Protein AF-A0A2E8YW81-F1 (afdb_monomer_lite)

Sequence (149 aa):
MDEQLTLAAKTLARWCYARGVDERLLGCGEQLRRLAVDQALGRPAPSDLEQALWQQTATLLRQRRDWDRDHQVSPPAPAACLPCAVAADLCPTHADRRCRACGGQLHRIVVDEGFDTHPCCDRPGANGSLAFFEHTAQLLGATLLAQSA

Radius of gyration: 21.93 Å; chains: 1; bounding box: 74×29×37 Å

Foldseek 3Di:
DVVVLLVLLVLLLVLCQQLQHALVLVPPDPVLLQLSSCVSVVHGDDPVCSVVSSVSNNVVRVVVVVVCVVVVNDTPDHQPHSQSSRDPPDRLVPRQLAAPQPRHGDDSVCVVVPHSHDPVSPDPPPDDDPVVVVVVCVVVVHDDDDDDD

pLDDT: mean 78.78, std 14.96, range [35.5, 98.19]

Secondary structure (DSSP, 8-state):
-HHHHHHHHHHHHHHHHHTT--TTGGGS-HHHHHHHHHHHHTSPPPTTTHHHHHHHHHHHHHHHHHHHHHTTPPPPPPPSSHHHHH-SS--TTTS--B-TTT-PBPPHHHHHTT--S-TTTS-TTS---HHHHHHHHHHTTPPPPPPP-

Structure (mmCIF, N/CA/C/O backbone):
data_AF-A0A2E8YW81-F1
#
_entry.id   AF-A0A2E8YW81-F1
#
loop_
_atom_site.group_PDB
_atom_site.id
_atom_site.type_symbol
_atom_site.label_atom_id
_atom_site.label_alt_id
_atom_site.label_comp_id
_atom_site.label_asym_id
_atom_site.label_entity_id
_atom_site.label_seq_id
_atom_site.pdbx_PDB_ins_code
_atom_site.Cartn_x
_atom_site.Cartn_y
_atom_site.Cartn_z
_atom_site.occupancy
_atom_site.B_iso_or_equiv
_atom_site.auth_seq_id
_atom_site.auth_comp_id
_atom_site.auth_asym_id
_atom_site.auth_atom_id
_atom_site.pdbx_PDB_model_num
ATOM 1 N N . MET A 1 1 ? 22.846 4.552 8.508 1.00 60.66 1 MET A N 1
ATOM 2 C CA . MET A 1 1 ? 21.470 5.078 8.365 1.00 60.66 1 MET A CA 1
ATOM 3 C C . MET A 1 1 ? 20.885 4.715 7.001 1.00 60.66 1 MET A C 1
ATOM 5 O O . MET A 1 1 ? 19.826 4.107 6.967 1.00 60.66 1 MET A O 1
ATOM 9 N N . ASP A 1 2 ? 21.603 4.979 5.904 1.00 80.88 2 ASP A N 1
ATOM 10 C CA . ASP A 1 2 ? 21.119 4.746 4.530 1.00 80.88 2 ASP A CA 1
ATOM 11 C C . ASP A 1 2 ? 20.786 3.271 4.203 1.00 80.88 2 ASP A C 1
ATOM 13 O O . ASP A 1 2 ? 19.785 2.965 3.556 1.00 80.88 2 ASP A O 1
ATOM 17 N N . GLU A 1 3 ? 21.557 2.324 4.746 1.00 86.38 3 GLU A N 1
ATOM 18 C CA . GLU A 1 3 ? 21.333 0.886 4.533 1.00 86.38 3 GLU A CA 1
ATOM 19 C C . GLU A 1 3 ? 20.074 0.355 5.243 1.00 86.38 3 GLU A C 1
ATOM 21 O O . GLU A 1 3 ? 19.319 -0.437 4.677 1.00 86.38 3 GLU A O 1
ATOM 26 N N . GLN A 1 4 ? 19.795 0.836 6.460 1.00 87.88 4 GLN A N 1
ATOM 27 C CA . GLN A 1 4 ? 18.583 0.469 7.203 1.00 87.88 4 GLN A CA 1
ATOM 28 C C . GLN A 1 4 ? 17.327 1.026 6.531 1.00 87.88 4 GLN A C 1
ATOM 30 O O . GLN A 1 4 ? 16.326 0.315 6.425 1.00 87.88 4 GLN A O 1
ATOM 35 N N . LEU A 1 5 ? 17.397 2.268 6.043 1.00 89.69 5 LEU A N 1
ATOM 36 C CA . LEU A 1 5 ? 16.321 2.882 5.270 1.00 89.69 5 LEU A CA 1
ATOM 37 C C . LEU A 1 5 ? 16.066 2.097 3.977 1.00 89.69 5 LEU A C 1
ATOM 39 O O . LEU A 1 5 ? 14.928 1.728 3.699 1.00 89.69 5 LEU A O 1
ATOM 43 N N . THR A 1 6 ? 17.131 1.745 3.254 1.00 92.44 6 THR A N 1
ATOM 44 C CA . THR A 1 6 ? 17.049 0.947 2.023 1.00 92.44 6 THR A CA 1
ATOM 45 C C . THR A 1 6 ? 16.406 -0.418 2.269 1.00 92.44 6 THR A C 1
ATOM 47 O O . THR A 1 6 ? 15.563 -0.864 1.486 1.00 92.44 6 THR A O 1
ATOM 50 N N . LEU A 1 7 ? 16.787 -1.106 3.350 1.00 93.38 7 LEU A N 1
ATOM 51 C CA . LEU A 1 7 ? 16.193 -2.392 3.709 1.00 93.38 7 LEU A CA 1
ATOM 52 C C . LEU A 1 7 ? 14.704 -2.242 4.042 1.00 93.38 7 LEU A C 1
ATOM 54 O O . LEU A 1 7 ? 13.889 -3.006 3.525 1.00 93.38 7 LEU A O 1
ATOM 58 N N . ALA A 1 8 ? 14.342 -1.241 4.848 1.00 93.12 8 ALA A N 1
ATOM 59 C CA . ALA A 1 8 ? 12.951 -0.957 5.189 1.00 93.12 8 ALA A CA 1
ATOM 60 C C . ALA A 1 8 ? 12.115 -0.633 3.940 1.00 93.12 8 ALA A C 1
ATOM 62 O O . ALA A 1 8 ? 11.030 -1.189 3.775 1.00 93.12 8 ALA A O 1
ATOM 63 N N . ALA A 1 9 ? 12.644 0.179 3.021 1.00 94.19 9 ALA A N 1
ATOM 64 C CA . ALA A 1 9 ? 11.981 0.523 1.766 1.00 94.19 9 ALA A CA 1
ATOM 65 C C . ALA A 1 9 ? 11.766 -0.706 0.875 1.00 94.19 9 ALA A C 1
ATOM 67 O O . ALA A 1 9 ? 10.694 -0.875 0.301 1.00 94.19 9 ALA A O 1
ATOM 68 N N . LYS A 1 10 ? 12.748 -1.614 0.790 1.00 95.88 10 LYS A N 1
ATOM 69 C CA . LYS A 1 10 ? 12.601 -2.884 0.056 1.00 95.88 10 LYS A CA 1
ATOM 70 C C . LYS A 1 10 ? 11.538 -3.786 0.677 1.00 95.88 10 LYS A C 1
ATOM 72 O O . LYS A 1 10 ? 10.752 -4.380 -0.060 1.00 95.88 10 LYS A O 1
ATOM 77 N N . THR A 1 11 ? 11.505 -3.895 2.003 1.00 95.94 11 THR A N 1
ATOM 78 C CA . THR A 1 11 ? 10.481 -4.673 2.717 1.00 95.94 11 THR A CA 1
ATOM 79 C C . THR A 1 11 ? 9.090 -4.098 2.469 1.00 95.94 11 THR A C 1
ATOM 81 O O . THR A 1 11 ? 8.191 -4.834 2.063 1.00 95.94 11 THR A O 1
ATOM 84 N N . LEU A 1 12 ? 8.931 -2.781 2.615 1.00 94.00 12 LEU A N 1
ATOM 85 C CA . LEU A 1 12 ? 7.666 -2.098 2.371 1.00 94.00 12 LEU A CA 1
ATOM 86 C C . LEU A 1 12 ? 7.232 -2.201 0.904 1.00 94.00 12 LEU A C 1
ATOM 88 O O . LEU A 1 12 ? 6.081 -2.522 0.636 1.00 94.00 12 LEU A O 1
ATOM 92 N N . ALA A 1 13 ? 8.146 -2.034 -0.055 1.00 95.00 13 ALA A N 1
ATOM 93 C CA . ALA A 1 13 ? 7.839 -2.168 -1.479 1.00 95.00 13 ALA A CA 1
ATOM 94 C C . ALA A 1 13 ? 7.354 -3.580 -1.841 1.00 95.00 13 ALA A C 1
ATOM 96 O O . ALA A 1 13 ? 6.392 -3.722 -2.593 1.00 95.00 13 ALA A O 1
ATOM 97 N N . ARG A 1 14 ? 7.972 -4.630 -1.280 1.00 95.62 14 ARG A N 1
ATOM 98 C CA . ARG A 1 14 ? 7.507 -6.019 -1.459 1.00 95.62 14 ARG A CA 1
ATOM 99 C C . ARG A 1 14 ? 6.112 -6.224 -0.877 1.00 95.62 14 ARG A C 1
ATOM 101 O O . ARG A 1 14 ? 5.274 -6.848 -1.523 1.00 95.62 14 ARG A O 1
ATOM 108 N N . TRP A 1 15 ? 5.867 -5.685 0.316 1.00 94.88 15 TRP A N 1
ATOM 109 C CA . TRP A 1 15 ? 4.567 -5.753 0.980 1.00 94.88 15 TRP A CA 1
ATOM 110 C C . TRP A 1 15 ? 3.477 -5.033 0.172 1.00 94.88 15 TRP A C 1
ATOM 112 O O . TRP A 1 15 ? 2.414 -5.604 -0.069 1.00 94.88 15 TRP A O 1
ATOM 122 N N . CYS A 1 16 ? 3.768 -3.822 -0.314 1.00 93.31 16 CYS A N 1
ATOM 123 C CA . CYS A 1 16 ? 2.888 -3.038 -1.178 1.00 93.31 16 CYS A CA 1
ATOM 124 C C . CYS A 1 16 ? 2.576 -3.781 -2.480 1.00 93.31 16 CYS A C 1
ATOM 126 O O . CYS A 1 16 ? 1.408 -3.943 -2.825 1.00 93.31 16 CYS A O 1
ATOM 128 N N . TYR A 1 17 ? 3.605 -4.287 -3.166 1.00 93.69 17 TYR A N 1
ATOM 129 C CA . TYR A 1 17 ? 3.449 -5.015 -4.422 1.00 93.69 17 TYR A CA 1
ATOM 130 C C . TYR A 1 17 ? 2.554 -6.246 -4.265 1.00 93.69 17 TYR A C 1
ATOM 132 O O . TYR A 1 17 ? 1.593 -6.400 -5.012 1.00 93.69 17 TYR A O 1
ATOM 140 N N . ALA A 1 18 ? 2.811 -7.082 -3.252 1.00 93.44 18 ALA A N 1
ATOM 141 C CA . ALA A 1 18 ? 2.024 -8.288 -2.984 1.00 93.44 18 ALA A CA 1
ATOM 142 C C . ALA A 1 18 ? 0.534 -8.000 -2.722 1.00 93.44 18 ALA A C 1
ATOM 144 O O . ALA A 1 18 ? -0.304 -8.879 -2.897 1.00 93.44 18 ALA A O 1
ATOM 145 N N . ARG A 1 19 ? 0.210 -6.770 -2.313 1.00 91.94 19 ARG A N 1
ATOM 146 C CA . ARG A 1 19 ? -1.150 -6.291 -2.042 1.00 91.94 19 ARG A CA 1
ATOM 147 C C . ARG A 1 19 ? -1.727 -5.429 -3.164 1.00 91.94 19 ARG A C 1
ATOM 149 O O . ARG A 1 19 ? -2.776 -4.828 -2.972 1.00 91.94 19 ARG A O 1
ATOM 156 N N . GLY A 1 20 ? -1.046 -5.326 -4.305 1.00 90.69 20 GLY A N 1
ATOM 157 C CA . GLY A 1 20 ? -1.512 -4.527 -5.436 1.00 90.69 20 GLY A CA 1
ATOM 158 C C . GLY A 1 20 ? -1.499 -3.018 -5.183 1.00 90.69 20 GLY A C 1
ATOM 159 O O . GLY A 1 20 ? -2.273 -2.291 -5.802 1.00 90.69 20 GLY A O 1
ATOM 160 N N . VAL A 1 21 ? -0.666 -2.531 -4.260 1.00 89.50 21 VAL A N 1
ATOM 161 C CA . VAL A 1 21 ? -0.498 -1.093 -4.021 1.00 89.50 21 VAL A CA 1
ATOM 162 C C . VAL A 1 21 ? 0.457 -0.513 -5.061 1.00 89.50 21 VAL A C 1
ATOM 164 O O . VAL A 1 21 ? 1.601 -0.958 -5.167 1.00 89.50 21 VAL A O 1
ATOM 167 N N . ASP A 1 22 ? 0.004 0.510 -5.789 1.00 83.00 22 ASP A N 1
ATOM 168 C CA . ASP A 1 22 ? 0.846 1.315 -6.678 1.00 83.00 22 ASP A CA 1
ATOM 169 C C . ASP A 1 22 ? 1.255 2.651 -6.026 1.00 83.00 22 ASP A C 1
ATOM 171 O O . ASP A 1 22 ? 0.766 3.031 -4.958 1.00 83.00 22 ASP A O 1
ATOM 175 N N . GLU A 1 23 ? 2.161 3.395 -6.666 1.00 79.00 23 GLU A N 1
ATOM 176 C CA . GLU A 1 23 ? 2.620 4.680 -6.140 1.00 79.00 23 GLU A CA 1
ATOM 177 C C . GLU A 1 23 ? 1.547 5.784 -6.141 1.00 79.00 23 GLU A C 1
ATOM 179 O O . GLU A 1 23 ? 1.697 6.775 -5.429 1.00 79.00 23 GLU A O 1
ATOM 184 N N . ARG A 1 24 ? 0.472 5.638 -6.925 1.00 77.31 24 ARG A N 1
ATOM 185 C CA . ARG A 1 24 ? -0.642 6.598 -7.018 1.00 77.31 24 ARG A CA 1
ATOM 186 C C . ARG A 1 24 ? -1.549 6.482 -5.794 1.00 77.31 24 ARG A C 1
ATOM 188 O O . ARG A 1 24 ? -2.083 7.485 -5.326 1.00 77.31 24 ARG A O 1
ATOM 195 N N . LEU A 1 25 ? -1.659 5.281 -5.226 1.00 73.19 25 LEU A N 1
ATOM 196 C CA . LEU A 1 25 ? -2.387 5.013 -3.983 1.00 73.19 25 LEU A CA 1
ATOM 197 C C . LEU A 1 25 ? -1.681 5.553 -2.728 1.00 73.19 25 LEU A C 1
ATOM 199 O O . LEU A 1 25 ? -2.287 5.623 -1.659 1.00 73.19 25 LEU A O 1
ATOM 203 N N . LEU A 1 26 ? -0.425 5.997 -2.841 1.00 68.25 26 LEU A N 1
ATOM 204 C CA . LEU A 1 26 ? 0.334 6.579 -1.727 1.00 68.25 26 LEU A CA 1
ATOM 205 C C . LEU A 1 26 ? -0.129 7.991 -1.335 1.00 68.25 26 LEU A C 1
ATOM 207 O O . LEU A 1 26 ? 0.336 8.526 -0.331 1.00 68.25 26 LEU A O 1
ATOM 211 N N . GLY A 1 27 ? -1.054 8.591 -2.092 1.00 67.50 27 GLY A N 1
ATOM 212 C CA . GLY A 1 27 ? -1.712 9.847 -1.722 1.00 67.50 27 GLY A CA 1
ATOM 213 C C . GLY A 1 27 ? -2.734 9.708 -0.585 1.00 67.50 27 GLY A C 1
ATOM 214 O O . GLY A 1 27 ? -3.253 10.714 -0.107 1.00 67.50 27 GLY A O 1
ATOM 215 N N . CYS A 1 28 ? -3.047 8.484 -0.144 1.00 64.69 28 CYS A N 1
ATOM 216 C CA . CYS A 1 28 ? -3.981 8.249 0.953 1.00 64.69 28 CYS A CA 1
ATOM 217 C C . CYS A 1 28 ? -3.403 8.726 2.305 1.00 64.69 28 CYS A C 1
ATOM 219 O O . CYS A 1 28 ? -2.196 8.662 2.543 1.00 64.69 28 CYS A O 1
ATOM 221 N N . GLY A 1 29 ? -4.283 9.230 3.178 1.00 75.75 29 GLY A N 1
ATOM 222 C CA . GLY A 1 29 ? -3.943 9.967 4.404 1.00 75.75 29 GLY A CA 1
ATOM 223 C C . GLY A 1 29 ? -2.830 9.358 5.269 1.00 75.75 29 GLY A C 1
ATOM 224 O O . GLY A 1 29 ? -2.657 8.144 5.340 1.00 75.75 29 GLY A O 1
ATOM 225 N N . GLU A 1 30 ? -2.079 10.228 5.950 1.00 82.00 30 GLU A N 1
ATOM 226 C CA . GLU A 1 30 ? -0.881 9.906 6.748 1.00 82.00 30 GLU A CA 1
ATOM 227 C C . GLU A 1 30 ? -1.068 8.728 7.715 1.00 82.00 30 GLU A C 1
ATOM 229 O O . GLU A 1 30 ? -0.230 7.834 7.769 1.00 82.00 30 GLU A O 1
ATOM 234 N N . GLN A 1 31 ? -2.213 8.642 8.392 1.00 84.12 31 GLN A N 1
ATOM 235 C CA . GLN A 1 31 ? -2.498 7.548 9.323 1.00 84.12 31 GLN A CA 1
ATOM 236 C C . GLN A 1 31 ? -2.493 6.159 8.658 1.00 84.12 31 GLN A C 1
ATOM 238 O O . GLN A 1 31 ? -1.999 5.193 9.237 1.00 84.12 31 GLN A O 1
ATOM 243 N N . LEU A 1 32 ? -3.020 6.046 7.435 1.00 84.75 32 LEU A N 1
ATOM 244 C CA . LEU A 1 32 ? -3.043 4.781 6.693 1.00 84.75 32 LEU A CA 1
ATOM 245 C C . LEU A 1 32 ? -1.650 4.395 6.210 1.00 84.75 32 LEU A C 1
ATOM 247 O O . LEU A 1 32 ? -1.306 3.214 6.193 1.00 84.75 32 LEU A O 1
ATOM 251 N N . ARG A 1 33 ? -0.846 5.395 5.840 1.00 86.38 33 ARG A N 1
ATOM 252 C CA . ARG A 1 33 ? 0.559 5.203 5.498 1.00 86.38 33 ARG A CA 1
ATOM 253 C C . ARG A 1 33 ? 1.333 4.675 6.702 1.00 86.38 33 ARG A C 1
ATOM 255 O O . ARG A 1 33 ? 1.952 3.622 6.587 1.00 86.38 33 ARG A O 1
ATOM 262 N N . ARG A 1 34 ? 1.208 5.294 7.873 1.00 87.75 34 ARG A N 1
ATOM 263 C CA . ARG A 1 34 ? 1.821 4.765 9.098 1.00 87.75 34 ARG A CA 1
ATOM 264 C C . ARG A 1 34 ? 1.406 3.315 9.373 1.00 87.75 34 ARG A C 1
ATOM 266 O O . ARG A 1 34 ? 2.269 2.465 9.548 1.00 87.75 34 ARG A O 1
ATOM 273 N N . LEU A 1 35 ? 0.110 3.000 9.307 1.00 88.12 35 LEU A N 1
ATOM 274 C CA . LEU A 1 35 ? -0.371 1.632 9.538 1.00 88.12 35 LEU A CA 1
ATOM 275 C C . LEU A 1 35 ? 0.202 0.617 8.531 1.00 88.12 35 LEU A C 1
ATOM 277 O O . LEU A 1 35 ? 0.556 -0.495 8.915 1.00 88.12 35 LEU A O 1
ATOM 281 N N . ALA A 1 36 ? 0.318 0.991 7.253 1.00 89.69 36 ALA A N 1
ATOM 282 C CA . ALA A 1 36 ? 0.943 0.145 6.237 1.00 89.69 36 ALA A CA 1
ATOM 283 C C . ALA A 1 36 ? 2.416 -0.142 6.566 1.00 89.69 36 ALA A C 1
ATOM 285 O O . ALA A 1 36 ? 2.869 -1.279 6.435 1.00 89.69 36 ALA A O 1
ATOM 286 N N . VAL A 1 37 ? 3.153 0.872 7.028 1.00 91.06 37 VAL A N 1
ATOM 287 C CA . VAL A 1 37 ? 4.549 0.717 7.450 1.00 91.06 37 VAL A CA 1
ATOM 288 C C . VAL A 1 37 ? 4.651 -0.219 8.652 1.00 91.06 37 VAL A C 1
ATOM 290 O O . VAL A 1 37 ? 5.450 -1.155 8.623 1.00 91.06 37 VAL A O 1
ATOM 293 N N . ASP A 1 38 ? 3.810 -0.018 9.663 1.00 90.75 38 ASP A N 1
ATOM 294 C CA . ASP A 1 38 ? 3.816 -0.822 10.884 1.00 90.75 38 ASP A CA 1
ATOM 295 C C . ASP A 1 38 ? 3.533 -2.299 10.584 1.00 90.75 38 ASP A C 1
ATOM 297 O O . ASP A 1 38 ? 4.245 -3.181 11.069 1.00 90.75 38 ASP A O 1
ATOM 301 N N . GLN A 1 39 ? 2.547 -2.578 9.723 1.00 90.81 39 GLN A N 1
ATOM 302 C CA . GLN A 1 39 ? 2.238 -3.940 9.281 1.00 90.81 39 GLN A CA 1
ATOM 303 C C . GLN A 1 39 ? 3.362 -4.556 8.438 1.00 90.81 39 GLN A C 1
ATOM 305 O O . GLN A 1 39 ? 3.666 -5.738 8.594 1.00 90.81 39 GLN A O 1
ATOM 310 N N . ALA A 1 40 ? 3.982 -3.785 7.541 1.00 92.88 40 ALA A N 1
ATOM 311 C CA . ALA A 1 40 ? 5.032 -4.290 6.661 1.00 92.88 40 ALA A CA 1
ATOM 312 C C . ALA A 1 40 ? 6.345 -4.576 7.400 1.00 92.88 40 ALA A C 1
ATOM 314 O O . ALA A 1 40 ? 7.034 -5.547 7.089 1.00 92.88 40 ALA A O 1
ATOM 315 N N . LEU A 1 41 ? 6.711 -3.719 8.357 1.00 91.06 41 LEU A N 1
ATOM 316 C CA . LEU A 1 41 ? 7.963 -3.823 9.107 1.00 91.06 41 LEU A CA 1
ATOM 317 C C . LEU A 1 41 ? 7.811 -4.606 10.419 1.00 91.06 41 LEU A C 1
ATOM 319 O O . LEU A 1 41 ? 8.822 -4.934 11.040 1.00 91.06 41 LEU A O 1
ATOM 323 N N . GLY A 1 42 ? 6.576 -4.881 10.853 1.00 90.62 42 GLY A N 1
ATOM 324 C CA . GLY A 1 42 ? 6.270 -5.519 12.137 1.00 90.62 42 GLY A CA 1
ATOM 325 C C . GLY A 1 42 ? 6.599 -4.644 13.350 1.00 90.62 42 GLY A C 1
ATOM 326 O O . GLY A 1 42 ? 6.687 -5.146 14.469 1.00 90.62 42 GLY A O 1
ATOM 327 N N . ARG A 1 43 ? 6.845 -3.348 13.132 1.00 87.81 43 ARG A N 1
ATOM 328 C CA . ARG A 1 43 ? 7.209 -2.370 14.159 1.00 87.81 43 ARG A CA 1
ATOM 329 C C . ARG A 1 43 ? 6.925 -0.945 13.678 1.00 87.81 43 ARG A C 1
ATOM 331 O O . ARG A 1 43 ? 6.999 -0.715 12.470 1.00 87.81 43 ARG A O 1
ATOM 338 N N . PRO A 1 44 ? 6.725 0.008 14.603 1.00 85.19 44 PRO A N 1
ATOM 339 C CA . PRO A 1 44 ? 6.602 1.417 14.262 1.00 85.19 44 PRO A CA 1
ATOM 340 C C . PRO A 1 44 ? 7.821 1.935 13.501 1.00 85.19 44 PRO A C 1
ATOM 342 O O . PRO A 1 44 ? 8.961 1.691 13.915 1.00 85.19 44 PRO A O 1
ATOM 345 N N . ALA A 1 45 ? 7.601 2.670 12.411 1.00 78.56 45 ALA A N 1
ATOM 346 C CA . ALA A 1 45 ? 8.683 3.433 11.795 1.00 78.56 45 ALA A CA 1
ATOM 347 C C . ALA A 1 45 ? 8.971 4.729 12.570 1.00 78.56 45 ALA A C 1
ATOM 349 O O . ALA A 1 45 ? 8.037 5.392 13.030 1.00 78.56 45 ALA A O 1
ATOM 350 N N . PRO A 1 46 ? 10.251 5.130 12.682 1.00 77.44 46 PRO A N 1
ATOM 351 C CA . PRO A 1 46 ? 10.613 6.457 13.161 1.00 77.44 46 PRO A CA 1
ATOM 352 C C . PRO A 1 46 ? 9.970 7.537 12.279 1.00 77.44 46 PRO A C 1
ATOM 354 O O . PRO A 1 46 ? 10.097 7.502 11.052 1.00 77.44 46 PRO A O 1
ATOM 357 N N . SER A 1 47 ? 9.260 8.485 12.895 1.00 80.38 47 SER A N 1
ATOM 358 C CA . SER A 1 47 ? 8.496 9.524 12.186 1.00 80.38 47 SER A CA 1
ATOM 359 C C . SER A 1 47 ? 9.373 10.436 11.327 1.00 80.38 47 SER A C 1
ATOM 361 O O . SER A 1 47 ? 8.937 10.928 10.292 1.00 80.38 47 SER A O 1
ATOM 363 N N . ASP A 1 48 ? 10.624 10.637 11.734 1.00 81.75 48 ASP A N 1
ATOM 364 C CA . ASP A 1 48 ? 11.644 11.402 11.016 1.00 81.75 48 ASP A CA 1
ATOM 365 C C . ASP A 1 48 ? 12.071 10.748 9.691 1.00 81.75 48 ASP A C 1
ATOM 367 O O . ASP A 1 48 ? 12.530 11.437 8.781 1.00 81.75 48 ASP A O 1
ATOM 371 N N . LEU A 1 49 ? 11.877 9.434 9.547 1.00 82.50 49 LEU A N 1
ATOM 372 C CA . LEU A 1 49 ? 12.246 8.679 8.347 1.00 82.50 49 LEU A CA 1
ATOM 373 C C . LEU A 1 49 ? 11.054 8.346 7.446 1.00 82.50 49 LEU A C 1
ATOM 375 O O . LEU A 1 49 ? 11.254 7.849 6.337 1.00 82.50 49 LEU A O 1
ATOM 379 N N . GLU A 1 50 ? 9.823 8.621 7.881 1.00 84.44 50 GLU A N 1
ATOM 380 C CA . GLU A 1 50 ? 8.606 8.192 7.188 1.00 84.44 50 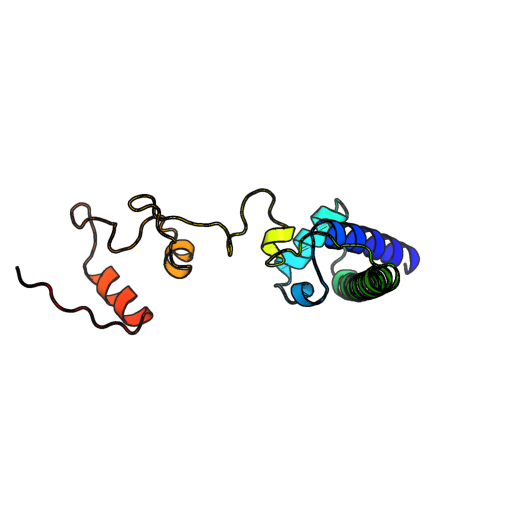GLU A CA 1
ATOM 381 C C . GLU A 1 50 ? 8.522 8.753 5.757 1.00 84.44 50 GLU A C 1
ATOM 383 O O . GLU A 1 50 ? 8.265 8.012 4.804 1.00 84.44 50 GLU A O 1
ATOM 388 N N . GLN A 1 51 ? 8.821 10.042 5.569 1.00 86.00 51 GLN A N 1
ATOM 389 C CA . GLN A 1 51 ? 8.804 10.662 4.242 1.00 86.00 51 GLN A CA 1
ATOM 390 C C . GLN A 1 51 ? 9.851 10.045 3.303 1.00 86.00 51 GLN A C 1
ATOM 392 O O . GLN A 1 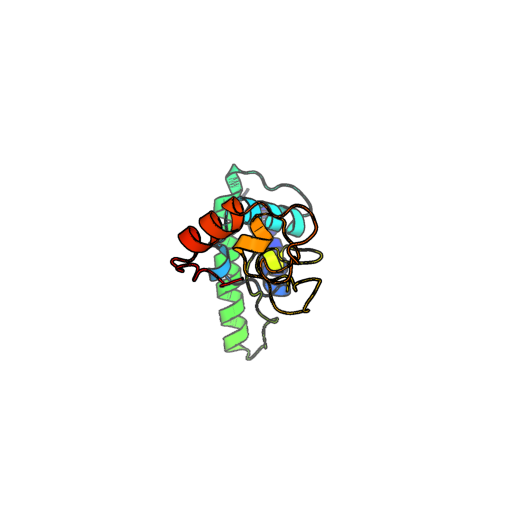51 ? 9.534 9.705 2.159 1.00 86.00 51 GLN A O 1
ATOM 397 N N . ALA A 1 52 ? 11.086 9.877 3.782 1.00 90.12 52 ALA A N 1
ATOM 398 C CA . ALA A 1 52 ? 12.175 9.303 2.996 1.00 90.12 52 ALA A CA 1
ATOM 399 C C . ALA A 1 52 ? 11.891 7.835 2.631 1.00 90.12 52 ALA A C 1
ATOM 401 O O . ALA A 1 52 ? 12.108 7.415 1.491 1.00 90.12 52 ALA A O 1
ATOM 402 N N . LEU A 1 53 ? 11.324 7.076 3.573 1.00 91.12 53 LEU A N 1
ATOM 403 C CA . LEU A 1 53 ? 10.906 5.693 3.376 1.00 91.12 53 LEU A CA 1
ATOM 404 C C . LEU A 1 53 ? 9.860 5.579 2.261 1.00 91.12 53 LEU A C 1
ATOM 406 O O . LEU A 1 53 ? 10.002 4.746 1.361 1.00 91.12 53 LEU A O 1
ATOM 410 N N . TRP A 1 54 ? 8.837 6.437 2.273 1.00 89.69 54 TRP A N 1
ATOM 411 C CA . TRP A 1 54 ? 7.802 6.436 1.239 1.00 89.69 54 TRP A CA 1
ATOM 412 C C . TRP A 1 54 ? 8.323 6.85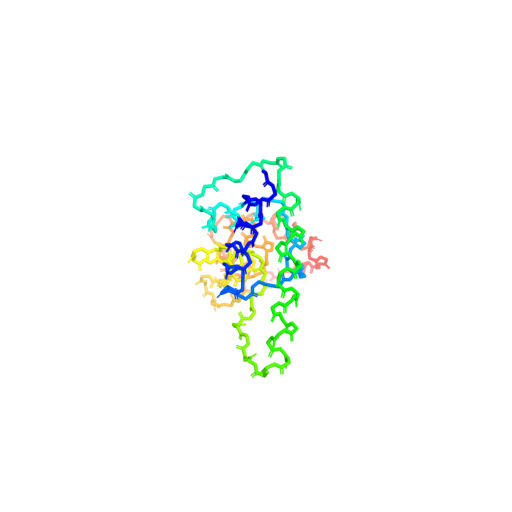8 -0.135 1.00 89.69 54 TRP A C 1
ATOM 414 O O . TRP A 1 54 ? 7.933 6.263 -1.140 1.00 89.69 54 TRP A O 1
ATOM 424 N N . GLN A 1 55 ? 9.243 7.823 -0.203 1.00 90.56 55 GLN A N 1
ATOM 425 C CA . GLN A 1 55 ? 9.874 8.229 -1.465 1.00 90.56 55 GLN A CA 1
ATOM 426 C C . GLN A 1 55 ? 10.703 7.097 -2.091 1.00 90.56 55 GLN A C 1
ATOM 428 O O . GLN A 1 55 ? 10.592 6.836 -3.297 1.00 90.56 55 GLN A O 1
ATOM 433 N N . GLN A 1 56 ? 11.499 6.389 -1.282 1.00 93.25 56 GLN A N 1
ATOM 434 C CA . GLN A 1 56 ? 12.254 5.227 -1.755 1.00 93.25 56 GLN A CA 1
ATOM 435 C C . GLN A 1 56 ? 11.319 4.085 -2.171 1.00 93.25 56 GLN A C 1
ATOM 437 O O . GLN A 1 56 ? 11.497 3.502 -3.240 1.00 93.25 56 GLN A O 1
ATOM 442 N N . THR A 1 57 ? 10.271 3.820 -1.390 1.00 93.44 57 THR A N 1
ATOM 443 C CA . THR A 1 57 ? 9.264 2.791 -1.696 1.00 93.44 57 THR A CA 1
ATOM 444 C C . THR A 1 57 ? 8.553 3.071 -3.021 1.00 93.44 57 THR A C 1
ATOM 446 O O . THR A 1 57 ? 8.472 2.187 -3.870 1.00 93.44 57 THR A O 1
ATOM 449 N N . ALA A 1 58 ? 8.107 4.310 -3.254 1.00 92.06 58 ALA A N 1
ATOM 450 C CA . ALA A 1 58 ? 7.485 4.715 -4.516 1.00 92.06 58 ALA A CA 1
ATOM 451 C C . ALA A 1 58 ? 8.426 4.509 -5.715 1.00 92.06 58 ALA A C 1
ATOM 453 O O . ALA A 1 58 ? 7.998 4.086 -6.788 1.00 92.06 58 ALA A O 1
ATOM 454 N N . THR A 1 59 ? 9.720 4.778 -5.534 1.00 94.06 59 THR A N 1
ATOM 455 C CA . THR A 1 59 ? 10.733 4.556 -6.574 1.00 94.06 59 THR A CA 1
ATOM 456 C C . THR A 1 59 ? 10.908 3.069 -6.884 1.00 94.06 59 THR A C 1
ATOM 458 O O . THR A 1 59 ? 10.915 2.697 -8.056 1.00 94.06 59 THR A O 1
ATOM 461 N N . LEU A 1 60 ? 10.962 2.212 -5.860 1.00 95.25 60 LEU A N 1
ATOM 462 C CA . LEU A 1 60 ? 11.049 0.758 -6.026 1.00 95.25 60 LEU A CA 1
ATOM 463 C C . LEU A 1 60 ? 9.799 0.170 -6.700 1.00 95.25 60 LEU A C 1
ATOM 465 O O . LEU A 1 60 ? 9.925 -0.701 -7.556 1.00 95.25 60 LEU A O 1
ATOM 469 N N . LEU A 1 61 ? 8.600 0.658 -6.361 1.00 93.75 61 LEU A N 1
ATOM 470 C CA . LEU A 1 61 ? 7.352 0.227 -7.004 1.00 93.75 61 LEU A CA 1
ATOM 471 C C . LEU A 1 61 ? 7.314 0.608 -8.490 1.00 93.75 61 LEU A C 1
ATOM 473 O O . LEU A 1 61 ? 6.940 -0.219 -9.321 1.00 93.75 61 LEU A O 1
ATOM 477 N N . ARG A 1 62 ? 7.771 1.819 -8.844 1.00 93.62 62 ARG A N 1
ATOM 478 C CA . ARG A 1 62 ? 7.913 2.230 -10.251 1.00 93.62 62 ARG A CA 1
ATOM 479 C C . ARG A 1 62 ? 8.880 1.327 -11.010 1.00 93.62 62 ARG A C 1
ATOM 481 O O . ARG A 1 62 ? 8.505 0.791 -12.047 1.00 93.62 62 ARG A O 1
ATOM 488 N N . GLN A 1 63 ? 10.070 1.095 -10.453 1.00 94.75 63 GLN A N 1
ATOM 489 C CA . GLN A 1 63 ? 11.063 0.187 -11.037 1.00 94.75 63 GLN A CA 1
ATOM 490 C C . GLN A 1 63 ? 10.505 -1.227 -11.211 1.00 94.75 63 GLN A C 1
ATOM 492 O O . GLN A 1 63 ? 10.732 -1.855 -12.242 1.00 94.75 63 GLN A O 1
ATOM 497 N N . ARG A 1 64 ? 9.746 -1.726 -10.227 1.00 94.88 64 ARG A N 1
ATOM 498 C CA . ARG A 1 64 ? 9.120 -3.046 -10.317 1.00 94.88 64 ARG A CA 1
ATOM 499 C C . ARG A 1 64 ? 8.083 -3.110 -11.432 1.00 94.88 64 ARG A C 1
ATOM 501 O O . ARG A 1 64 ? 8.096 -4.076 -12.183 1.00 94.88 64 ARG A O 1
ATOM 508 N N . ARG A 1 65 ? 7.226 -2.094 -11.569 1.00 92.88 65 ARG A N 1
ATOM 509 C CA . ARG A 1 65 ? 6.258 -2.017 -12.671 1.00 92.88 65 ARG A CA 1
ATOM 510 C C . ARG A 1 65 ? 6.955 -1.990 -14.027 1.00 92.88 65 ARG A C 1
ATOM 512 O O . ARG A 1 65 ? 6.499 -2.650 -14.955 1.00 92.88 65 ARG A O 1
ATOM 519 N N . ASP A 1 66 ? 8.016 -1.201 -14.149 1.00 94.81 66 ASP A N 1
ATOM 520 C CA . ASP A 1 66 ? 8.772 -1.110 -15.395 1.00 94.81 66 ASP A CA 1
ATOM 521 C C . ASP A 1 66 ? 9.392 -2.469 -15.744 1.00 94.81 66 ASP A C 1
ATOM 523 O O . ASP A 1 66 ? 9.221 -2.947 -16.860 1.00 94.81 66 ASP A O 1
ATOM 527 N N . TRP A 1 67 ? 9.975 -3.156 -14.757 1.00 96.00 67 TRP A N 1
ATOM 528 C CA . TRP A 1 67 ? 10.477 -4.519 -14.922 1.00 96.00 67 TRP A CA 1
ATOM 529 C C . TRP A 1 67 ? 9.372 -5.513 -15.312 1.00 96.00 67 TRP A C 1
ATOM 531 O O . TRP A 1 67 ? 9.565 -6.279 -16.252 1.00 96.00 67 TRP A O 1
ATOM 541 N N . ASP A 1 68 ? 8.213 -5.487 -14.641 1.00 95.38 68 ASP A N 1
ATOM 542 C CA . ASP A 1 68 ? 7.080 -6.371 -14.950 1.00 95.38 68 ASP A CA 1
ATOM 543 C C . ASP A 1 68 ? 6.600 -6.170 -16.396 1.00 95.38 68 ASP A C 1
ATOM 545 O O . ASP A 1 68 ? 6.361 -7.146 -17.105 1.00 95.38 68 ASP A O 1
ATOM 549 N N . ARG A 1 69 ? 6.522 -4.915 -16.860 1.00 95.12 69 ARG A N 1
ATOM 550 C CA . ARG A 1 69 ? 6.181 -4.580 -18.250 1.00 95.12 69 ARG A CA 1
ATOM 551 C C . ARG A 1 69 ? 7.212 -5.139 -19.229 1.00 95.12 69 ARG A C 1
ATOM 553 O O . ARG A 1 69 ? 6.826 -5.786 -20.200 1.00 95.12 69 ARG A O 1
ATOM 560 N N . ASP A 1 70 ? 8.495 -4.911 -18.968 1.00 98.19 70 ASP A N 1
ATOM 561 C CA . ASP A 1 70 ? 9.582 -5.324 -19.861 1.00 98.19 70 ASP A CA 1
ATOM 562 C C . ASP A 1 70 ? 9.712 -6.858 -19.941 1.00 98.19 70 ASP A C 1
ATOM 564 O O . ASP A 1 70 ? 10.127 -7.396 -20.966 1.00 98.19 70 ASP A O 1
ATOM 568 N N . HIS A 1 71 ? 9.304 -7.569 -18.883 1.00 97.88 71 HIS A N 1
ATOM 569 C CA . HIS A 1 71 ? 9.373 -9.032 -18.778 1.00 97.88 71 HIS A CA 1
ATOM 570 C C . HIS A 1 71 ? 8.014 -9.726 -18.960 1.00 97.88 71 HIS A C 1
ATOM 572 O O . HIS A 1 71 ? 7.929 -10.941 -18.792 1.00 97.88 71 HIS A O 1
ATOM 578 N N . GLN A 1 72 ? 6.955 -8.980 -19.300 1.00 96.62 72 GLN A N 1
ATOM 579 C CA . GLN A 1 72 ? 5.584 -9.485 -19.481 1.00 96.62 72 GLN A CA 1
ATOM 580 C C . GLN A 1 72 ? 5.050 -10.273 -18.270 1.00 96.62 72 GLN A C 1
ATOM 582 O O . GLN A 1 72 ? 4.273 -11.221 -18.402 1.00 96.62 72 GLN A O 1
ATOM 587 N N . VAL A 1 73 ? 5.458 -9.876 -17.066 1.00 96.31 73 VAL A N 1
ATOM 588 C CA . VAL A 1 73 ? 4.979 -10.471 -15.820 1.00 96.31 73 VAL A CA 1
ATOM 589 C C . VAL A 1 73 ? 3.658 -9.816 -15.439 1.00 96.31 73 VAL A C 1
ATOM 591 O O . VAL A 1 73 ? 3.555 -8.596 -15.337 1.00 96.31 73 VAL A O 1
ATOM 594 N N . SER A 1 74 ? 2.630 -10.638 -15.223 1.00 93.25 74 SER A N 1
ATOM 595 C CA . SER A 1 74 ? 1.341 -10.152 -14.728 1.00 93.25 74 SER A CA 1
ATOM 596 C C . SER A 1 74 ? 1.479 -9.742 -13.257 1.00 93.25 74 SER A C 1
ATOM 598 O O . SER A 1 74 ? 1.837 -10.592 -12.436 1.00 93.25 74 SER A O 1
ATOM 600 N N . PRO A 1 75 ? 1.220 -8.471 -12.900 1.00 89.62 75 PRO A N 1
ATOM 601 C CA . PRO A 1 75 ? 1.300 -8.029 -11.517 1.00 89.62 75 PRO A CA 1
ATOM 602 C C . PRO A 1 75 ? 0.122 -8.579 -10.692 1.00 89.62 75 PRO A C 1
ATOM 604 O O . PRO A 1 75 ? -0.888 -9.015 -11.256 1.00 89.62 75 PRO A O 1
ATOM 607 N N . PRO A 1 76 ? 0.210 -8.522 -9.352 1.00 90.69 76 PRO A N 1
ATOM 608 C CA . PRO A 1 76 ? -0.925 -8.773 -8.472 1.00 90.69 76 PRO A CA 1
ATOM 609 C C . PRO A 1 76 ? -2.122 -7.878 -8.810 1.00 90.69 76 PRO A C 1
ATOM 611 O O . PRO A 1 76 ? -1.960 -6.765 -9.318 1.00 90.69 76 PRO A O 1
ATOM 614 N N . ALA A 1 77 ? -3.328 -8.358 -8.495 1.00 89.12 77 ALA A N 1
ATOM 615 C CA . ALA A 1 77 ? -4.545 -7.576 -8.675 1.00 89.12 77 ALA A CA 1
ATOM 616 C C . ALA A 1 77 ? -4.428 -6.247 -7.902 1.00 89.12 77 ALA A C 1
ATOM 618 O O . ALA A 1 77 ? -4.101 -6.278 -6.713 1.00 89.12 77 ALA A O 1
ATOM 619 N N . PRO A 1 78 ? -4.664 -5.093 -8.550 1.00 87.50 78 PRO A N 1
ATOM 620 C CA . PRO A 1 78 ? -4.494 -3.802 -7.906 1.00 87.50 78 PRO A CA 1
ATOM 621 C C . PRO A 1 78 ? -5.500 -3.630 -6.766 1.00 87.50 78 PRO A C 1
ATOM 623 O O . PRO A 1 78 ? -6.687 -3.935 -6.911 1.00 87.50 78 PRO A O 1
ATOM 626 N N . ALA A 1 79 ? -5.034 -3.100 -5.638 1.00 87.56 79 ALA A N 1
ATOM 627 C CA . ALA A 1 79 ? -5.919 -2.683 -4.564 1.00 87.56 79 ALA A CA 1
ATOM 628 C C . ALA A 1 79 ? -6.769 -1.497 -5.030 1.00 87.56 79 ALA A C 1
ATOM 630 O O . ALA A 1 79 ? -6.261 -0.555 -5.634 1.00 87.56 79 ALA A O 1
ATOM 631 N N . ALA A 1 80 ? -8.058 -1.497 -4.691 1.00 83.38 80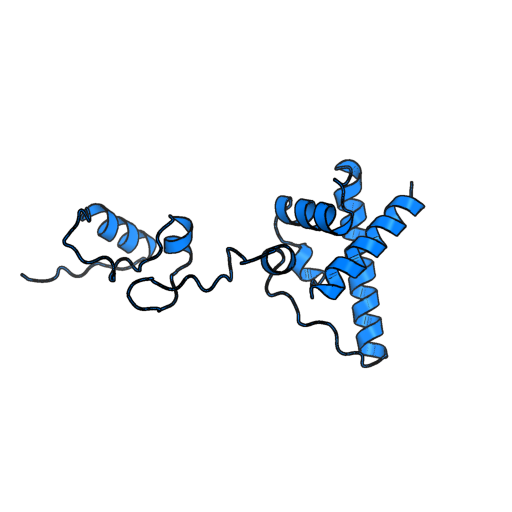 ALA A N 1
ATOM 632 C CA . ALA A 1 80 ? -8.940 -0.375 -5.018 1.00 83.38 80 ALA A CA 1
ATOM 633 C C . ALA A 1 80 ? -8.538 0.927 -4.291 1.00 83.38 80 ALA A C 1
ATOM 635 O O . ALA A 1 80 ? -8.748 2.022 -4.805 1.00 83.38 80 ALA A O 1
ATOM 636 N N . CYS A 1 81 ? -7.958 0.820 -3.090 1.00 84.06 81 CYS A N 1
ATOM 637 C CA . CYS A 1 81 ? -7.367 1.934 -2.346 1.00 84.06 81 CYS A CA 1
ATOM 638 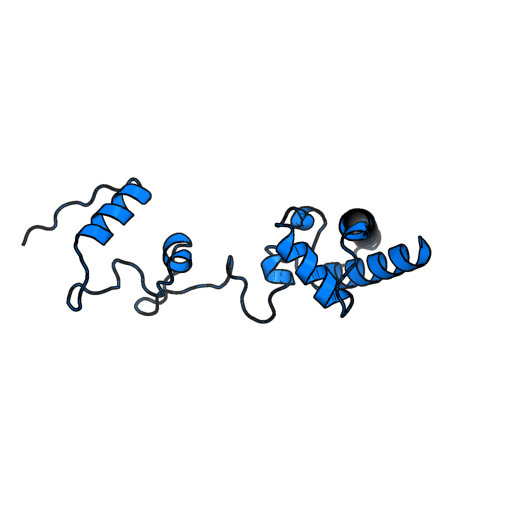C C . CYS A 1 81 ? -6.401 1.430 -1.259 1.00 84.06 81 CYS A C 1
ATOM 640 O O . CYS A 1 81 ? -6.385 0.238 -0.940 1.00 84.06 81 CYS A O 1
ATOM 642 N N . LEU A 1 82 ? -5.632 2.336 -0.637 1.00 82.94 82 LEU A N 1
ATOM 643 C CA . LEU A 1 82 ? -4.732 1.975 0.467 1.00 82.94 82 LEU A CA 1
ATOM 644 C C . LEU A 1 82 ? -5.470 1.311 1.654 1.00 82.94 82 LEU A C 1
ATOM 646 O O . LEU A 1 82 ? -4.989 0.284 2.127 1.00 82.94 82 LEU A O 1
ATOM 650 N N . PRO A 1 83 ? -6.658 1.779 2.093 1.00 85.19 83 PRO A N 1
ATOM 651 C CA . PRO A 1 83 ? -7.472 1.047 3.063 1.00 85.19 83 PRO A CA 1
ATOM 652 C C . PRO A 1 83 ? -7.777 -0.409 2.686 1.00 85.19 83 PRO A C 1
ATOM 654 O O . PRO A 1 83 ? -7.758 -1.253 3.571 1.00 85.19 83 PRO A O 1
ATOM 657 N N . CYS A 1 84 ? -8.026 -0.734 1.410 1.00 85.31 84 CYS A N 1
ATOM 658 C CA . CYS A 1 84 ? -8.221 -2.129 0.982 1.00 85.31 84 CYS A CA 1
ATOM 659 C C . CYS A 1 84 ? -6.962 -2.971 1.155 1.00 85.31 84 CYS A C 1
ATOM 661 O O . CYS A 1 84 ? -7.053 -4.122 1.557 1.00 85.31 84 CYS A O 1
ATOM 663 N N . ALA A 1 85 ? -5.796 -2.405 0.849 1.00 85.75 85 ALA A N 1
ATOM 664 C CA . ALA A 1 85 ? -4.535 -3.123 0.981 1.00 85.75 85 ALA A CA 1
ATOM 665 C C . ALA A 1 85 ? -4.142 -3.360 2.449 1.00 85.75 85 ALA A C 1
ATOM 667 O O . ALA A 1 85 ? -3.492 -4.355 2.768 1.00 85.75 85 ALA A O 1
ATOM 668 N N . VAL A 1 86 ? -4.510 -2.431 3.335 1.00 85.75 86 VAL A N 1
ATOM 669 C CA . VAL A 1 86 ? -4.135 -2.442 4.757 1.00 85.75 86 VAL A CA 1
ATOM 670 C C . VAL A 1 86 ? -5.165 -3.165 5.638 1.00 85.75 86 VAL A C 1
ATOM 672 O O . VAL A 1 86 ? -4.805 -3.678 6.699 1.00 85.75 86 VAL A O 1
ATOM 675 N N . ALA A 1 87 ? -6.440 -3.206 5.238 1.00 79.69 87 ALA A N 1
ATOM 676 C CA . ALA A 1 87 ? -7.495 -3.859 6.008 1.00 79.69 87 ALA A CA 1
ATOM 677 C C . ALA A 1 87 ? -7.265 -5.377 6.106 1.00 79.69 87 ALA A C 1
ATOM 679 O O . ALA A 1 87 ? -6.954 -6.032 5.115 1.00 79.69 87 ALA A O 1
ATOM 680 N N . ALA A 1 88 ? -7.454 -5.931 7.307 1.00 66.31 88 ALA A N 1
ATOM 681 C CA . ALA A 1 88 ? -7.466 -7.378 7.524 1.00 66.31 88 ALA A CA 1
ATOM 682 C C . ALA A 1 88 ? -8.784 -8.021 7.052 1.00 66.31 88 ALA A C 1
ATOM 684 O O . ALA A 1 88 ? -8.759 -9.128 6.522 1.00 66.31 88 ALA A O 1
ATOM 685 N N . ASP A 1 89 ? -9.900 -7.293 7.192 1.00 65.56 89 ASP A N 1
ATOM 686 C CA . ASP A 1 89 ? -11.246 -7.809 6.921 1.00 65.56 89 ASP A CA 1
ATOM 687 C C . ASP A 1 89 ? -11.943 -7.030 5.796 1.00 65.56 89 ASP A C 1
ATOM 689 O O . ASP A 1 89 ? -12.113 -7.521 4.682 1.00 65.56 89 ASP A O 1
ATOM 693 N N . LEU A 1 90 ? -12.362 -5.791 6.078 1.00 66.06 90 LEU A N 1
ATOM 694 C CA . LEU A 1 90 ? -13.194 -4.986 5.189 1.00 66.06 90 LEU A CA 1
ATOM 695 C C . LEU A 1 90 ? -12.701 -3.540 5.150 1.00 66.06 90 LEU A C 1
ATOM 697 O O . LEU A 1 90 ? -12.559 -2.877 6.176 1.00 66.06 90 LEU A O 1
ATOM 701 N N . CYS A 1 91 ? -12.476 -3.032 3.941 1.00 75.81 91 CYS A N 1
ATOM 702 C CA . CYS A 1 91 ? -12.175 -1.626 3.723 1.00 75.81 91 CYS A CA 1
ATOM 703 C C . CYS A 1 91 ? -13.401 -0.768 4.076 1.00 75.81 91 CYS A C 1
ATOM 705 O O . CYS A 1 91 ? -14.443 -0.988 3.476 1.00 75.81 91 CYS A O 1
ATOM 707 N N . PRO A 1 92 ? -13.324 0.257 4.939 1.00 67.50 92 PRO A N 1
ATOM 708 C CA . PRO A 1 92 ? -14.489 1.099 5.239 1.00 67.50 92 PRO A CA 1
ATOM 709 C C . PRO A 1 92 ? -15.073 1.791 3.994 1.00 67.50 92 PRO A C 1
ATOM 711 O O . PRO A 1 92 ? -16.269 2.043 3.940 1.00 67.50 92 PRO A O 1
ATOM 714 N N . THR A 1 93 ? -14.250 2.049 2.973 1.00 69.94 93 THR A N 1
ATOM 715 C CA . THR A 1 93 ? -14.673 2.667 1.706 1.00 69.94 93 THR A CA 1
ATOM 716 C C . THR A 1 93 ? -15.349 1.688 0.744 1.00 69.94 93 THR A C 1
ATOM 718 O O . THR A 1 93 ? -16.232 2.095 -0.001 1.00 69.94 93 THR A O 1
ATOM 721 N N . HIS A 1 94 ? -14.922 0.422 0.733 1.00 73.31 94 HIS A N 1
ATOM 722 C CA . HIS A 1 94 ? -15.320 -0.569 -0.280 1.00 73.31 94 HIS A CA 1
ATOM 723 C C . HIS A 1 94 ? -15.967 -1.826 0.300 1.00 73.31 94 HIS A C 1
ATOM 725 O O . HIS A 1 94 ? -16.292 -2.751 -0.439 1.00 73.31 94 HIS A O 1
ATOM 731 N N . ALA A 1 95 ? -16.144 -1.894 1.617 1.00 70.75 95 ALA A N 1
ATOM 732 C CA . ALA A 1 95 ? -17.033 -2.856 2.227 1.00 70.75 95 ALA A CA 1
ATOM 733 C C . ALA A 1 95 ? -18.393 -2.623 1.587 1.00 70.75 95 ALA A C 1
ATOM 735 O O . ALA A 1 95 ? -18.949 -1.534 1.730 1.00 70.75 95 ALA A O 1
ATOM 736 N N . ASP A 1 96 ? -18.908 -3.626 0.881 1.00 68.31 96 ASP A N 1
ATOM 737 C CA . ASP A 1 96 ? -20.285 -3.648 0.405 1.00 68.31 96 ASP A CA 1
ATOM 738 C C . ASP A 1 96 ? -21.205 -3.646 1.629 1.00 68.31 96 ASP A C 1
ATOM 740 O O . ASP A 1 96 ? -21.709 -4.672 2.087 1.00 68.31 96 ASP A O 1
ATOM 744 N N . ARG A 1 97 ? -21.383 -2.466 2.221 1.00 75.31 97 ARG A N 1
ATOM 745 C CA . ARG A 1 97 ? -22.330 -2.238 3.294 1.00 75.31 97 ARG A CA 1
ATOM 746 C C . ARG A 1 97 ? -23.684 -2.274 2.626 1.00 75.31 97 ARG A C 1
ATOM 748 O O . ARG A 1 97 ? -24.101 -1.340 1.950 1.00 75.31 97 ARG A O 1
ATOM 755 N N . ARG A 1 98 ? -24.313 -3.435 2.718 1.00 83.00 98 ARG A N 1
ATOM 756 C CA . ARG A 1 98 ? -25.646 -3.674 2.194 1.00 83.00 98 ARG A CA 1
ATOM 757 C C . ARG A 1 98 ? -26.654 -3.346 3.274 1.00 83.00 98 ARG A C 1
ATOM 759 O O . ARG A 1 98 ? -26.433 -3.643 4.444 1.00 83.00 98 ARG A O 1
ATOM 766 N N . CYS A 1 99 ? -27.761 -2.752 2.863 1.00 82.25 99 CYS A N 1
ATOM 767 C CA . CYS A 1 99 ? -28.898 -2.524 3.722 1.00 82.25 99 CYS A CA 1
ATOM 768 C C . CYS A 1 99 ? -29.352 -3.869 4.283 1.00 82.25 99 CYS A C 1
ATOM 770 O O . CYS A 1 99 ? -29.659 -4.785 3.519 1.00 82.25 99 CYS A O 1
ATOM 772 N N . ARG A 1 100 ? -29.438 -3.983 5.609 1.00 83.06 100 ARG A N 1
ATOM 773 C CA . ARG A 1 100 ? -29.896 -5.203 6.284 1.00 83.06 100 ARG A CA 1
ATOM 774 C C . ARG A 1 100 ? -31.296 -5.637 5.829 1.00 83.06 100 ARG A C 1
ATOM 776 O O . ARG A 1 100 ? -31.588 -6.826 5.804 1.00 83.06 100 ARG A O 1
ATOM 783 N N . ALA A 1 101 ? -32.154 -4.683 5.469 1.00 83.62 101 ALA A N 1
ATOM 784 C CA . ALA A 1 101 ? -33.542 -4.946 5.103 1.00 83.62 101 ALA A CA 1
ATOM 785 C C . ALA A 1 101 ? -33.725 -5.358 3.633 1.00 83.62 101 ALA A C 1
ATOM 787 O O . ALA A 1 101 ? -34.480 -6.286 3.358 1.00 83.62 101 ALA A O 1
ATOM 788 N N . CYS A 1 102 ? -33.065 -4.683 2.685 1.00 84.94 102 CYS A N 1
ATOM 789 C CA . CYS A 1 102 ? -33.282 -4.921 1.251 1.00 84.94 102 CYS A CA 1
ATOM 790 C C . CYS A 1 102 ? -32.087 -5.566 0.531 1.00 84.94 102 CYS A C 1
ATOM 792 O O . CYS A 1 102 ? -32.204 -5.946 -0.630 1.00 84.94 102 CYS A O 1
ATOM 794 N N . GLY A 1 103 ? -30.922 -5.670 1.180 1.00 79.81 103 GLY A N 1
ATOM 795 C CA . GLY A 1 103 ? -29.690 -6.202 0.588 1.00 79.81 103 GLY A CA 1
ATOM 796 C C . GLY A 1 103 ? -29.033 -5.303 -0.471 1.00 79.81 103 GLY A C 1
ATOM 797 O O . GLY A 1 103 ? -27.996 -5.682 -1.026 1.00 79.81 103 GLY A O 1
ATOM 798 N N . GLY A 1 104 ? -29.617 -4.134 -0.757 1.00 82.12 104 GLY A N 1
ATOM 799 C CA . GLY A 1 104 ? -29.085 -3.128 -1.679 1.00 82.12 104 GLY A CA 1
ATOM 800 C C . GLY A 1 104 ? -27.917 -2.345 -1.080 1.00 82.12 104 GLY A C 1
ATOM 801 O O . GLY A 1 104 ? -27.764 -2.286 0.136 1.00 82.12 104 GLY A O 1
ATOM 802 N N . GLN A 1 105 ? -27.082 -1.738 -1.919 1.00 82.12 105 GLN A N 1
ATOM 803 C CA . GLN A 1 105 ? -25.880 -1.026 -1.471 1.00 82.12 105 GLN A CA 1
ATOM 804 C C . GLN A 1 105 ? -26.236 0.262 -0.704 1.00 82.12 105 GLN A C 1
ATOM 806 O O . GLN A 1 105 ? -27.063 1.054 -1.161 1.00 82.12 105 GLN A O 1
ATOM 811 N N . LEU A 1 106 ? -25.640 0.466 0.474 1.00 77.94 106 LEU A N 1
ATOM 812 C CA . LEU A 1 106 ? -25.809 1.673 1.285 1.00 77.94 106 LEU A CA 1
ATOM 813 C C . LEU A 1 106 ? -24.916 2.795 0.759 1.00 77.94 106 LEU A C 1
ATOM 815 O O . LEU A 1 106 ? -23.773 2.576 0.360 1.00 77.94 106 LEU A O 1
ATOM 819 N N . HIS A 1 107 ? -25.442 4.017 0.794 1.00 75.69 107 HIS A N 1
ATOM 820 C CA . HIS A 1 107 ? -24.657 5.204 0.482 1.00 75.69 107 HIS A CA 1
ATOM 821 C C . HIS A 1 107 ? -23.630 5.470 1.592 1.00 75.69 107 HIS A C 1
ATOM 823 O O . HIS A 1 107 ? -23.931 5.278 2.769 1.00 75.69 107 HIS A O 1
ATOM 829 N N . ARG A 1 108 ? -22.442 5.980 1.236 1.00 70.56 108 ARG A N 1
ATOM 830 C CA . ARG A 1 108 ? -21.339 6.201 2.189 1.00 70.56 108 ARG A CA 1
ATOM 831 C C . ARG A 1 108 ? -21.743 7.048 3.399 1.00 70.56 108 ARG A C 1
ATOM 833 O O . ARG A 1 108 ? -21.423 6.673 4.509 1.00 70.56 108 ARG A O 1
ATOM 840 N N . ILE A 1 109 ? -22.499 8.130 3.191 1.00 70.00 109 ILE A N 1
ATOM 841 C CA . ILE A 1 109 ? -22.981 9.009 4.280 1.00 70.00 109 ILE A CA 1
ATOM 842 C C . ILE A 1 109 ? -23.797 8.222 5.319 1.00 70.00 109 ILE A C 1
ATOM 844 O O . ILE A 1 109 ? -23.592 8.392 6.512 1.00 70.00 109 ILE A O 1
ATOM 848 N N . VAL A 1 110 ? -24.669 7.316 4.864 1.00 73.38 110 VAL A N 1
ATOM 849 C CA . VAL A 1 110 ? -25.510 6.485 5.743 1.00 73.38 110 VAL A CA 1
ATOM 850 C C . VAL A 1 110 ? -24.635 5.550 6.586 1.00 73.38 110 VAL A C 1
ATOM 852 O O . VAL A 1 110 ? -24.860 5.391 7.780 1.00 73.38 110 VAL A O 1
ATOM 855 N N . VAL A 1 111 ? -23.587 4.988 5.980 1.00 72.44 111 VAL A N 1
ATOM 856 C CA . VAL A 1 111 ? -22.604 4.145 6.676 1.00 72.44 111 VAL A CA 1
ATOM 857 C C . VAL A 1 111 ? -21.746 4.954 7.654 1.00 72.44 111 VAL A C 1
ATOM 859 O O . VAL A 1 111 ? -21.513 4.494 8.769 1.00 72.44 111 VAL A O 1
ATOM 862 N N . ASP A 1 112 ? -21.277 6.137 7.249 1.00 69.19 112 ASP A N 1
ATOM 863 C CA . ASP A 1 112 ? -20.415 7.018 8.050 1.00 69.19 112 ASP A CA 1
ATOM 864 C C . ASP A 1 112 ? -21.143 7.503 9.322 1.00 69.19 112 ASP A C 1
ATOM 866 O O . ASP A 1 112 ? -20.521 7.661 10.371 1.00 69.19 112 ASP A O 1
ATOM 870 N N . GLU A 1 113 ? -22.467 7.673 9.256 1.00 76.56 113 GLU A N 1
ATOM 871 C CA . GLU A 1 113 ? -23.328 7.988 10.406 1.00 76.56 113 GLU A CA 1
ATOM 872 C C . GLU A 1 113 ? -23.663 6.763 11.285 1.00 76.56 113 GLU A C 1
ATOM 874 O O . GLU A 1 113 ? -24.286 6.903 12.337 1.00 76.56 113 GLU A O 1
ATOM 879 N N . GLY A 1 114 ? -23.214 5.563 10.901 1.00 75.94 114 GLY A N 1
ATOM 880 C CA . GLY A 1 114 ? -23.372 4.329 11.674 1.00 75.94 114 GLY A CA 1
ATOM 881 C C . GLY A 1 114 ? -24.636 3.522 11.366 1.00 75.94 114 GLY A C 1
ATOM 882 O O . GLY A 1 114 ? -24.907 2.545 12.065 1.00 75.94 114 GLY A O 1
ATOM 883 N N . PHE A 1 115 ? -25.395 3.880 10.329 1.00 77.50 115 PHE A N 1
ATOM 884 C CA . PHE A 1 115 ? -26.590 3.140 9.929 1.00 77.50 115 PHE A CA 1
ATOM 885 C C . PHE A 1 115 ? -26.248 1.941 9.040 1.00 77.50 115 PHE A C 1
ATOM 887 O O . PHE A 1 115 ? -25.355 1.983 8.189 1.00 77.50 115 PHE A O 1
ATOM 894 N N . ASP A 1 116 ? -27.019 0.866 9.195 1.00 82.25 116 ASP A N 1
ATOM 895 C CA . ASP A 1 116 ? -26.915 -0.349 8.385 1.00 82.25 116 ASP A CA 1
ATOM 896 C C . ASP A 1 116 ? -28.199 -0.664 7.591 1.00 82.25 116 ASP A C 1
ATOM 898 O O . ASP A 1 116 ? -28.325 -1.726 6.971 1.00 82.25 116 ASP A O 1
ATOM 902 N N . THR A 1 117 ? -29.137 0.284 7.540 1.00 81.56 117 THR A N 1
ATOM 903 C CA . THR A 1 117 ? -30.367 0.257 6.738 1.00 81.56 117 THR A CA 1
ATOM 904 C C . THR A 1 117 ? -30.490 1.531 5.891 1.00 81.56 117 THR A C 1
ATOM 906 O O . THR A 1 117 ? -29.951 2.579 6.239 1.00 81.56 117 THR A O 1
ATOM 909 N N . HIS A 1 118 ? -31.159 1.470 4.727 1.00 82.62 118 HIS A N 1
ATOM 910 C CA . HIS A 1 118 ? -31.517 2.704 4.013 1.00 82.62 118 HIS A CA 1
ATOM 911 C C . HIS A 1 118 ? -32.568 3.470 4.826 1.00 82.62 118 HIS A C 1
ATOM 913 O O . HIS A 1 118 ? -33.457 2.821 5.379 1.00 82.62 118 HIS A O 1
ATOM 919 N N . PRO A 1 119 ? -32.584 4.815 4.794 1.00 73.88 119 PRO A N 1
ATOM 920 C CA . PRO A 1 119 ? -33.631 5.604 5.451 1.00 73.88 119 PRO A CA 1
ATOM 921 C C . PRO A 1 119 ? -35.060 5.226 5.025 1.00 73.88 119 PRO A C 1
ATOM 923 O O . PRO A 1 119 ? -35.988 5.316 5.814 1.00 73.88 119 PRO A O 1
ATOM 926 N N . CYS A 1 120 ? -35.253 4.763 3.784 1.00 77.25 120 CYS A N 1
ATOM 927 C CA . CYS A 1 120 ? -36.547 4.272 3.292 1.00 77.25 120 CYS A CA 1
ATOM 928 C C . CYS A 1 120 ? -36.878 2.829 3.716 1.00 77.25 120 CYS A C 1
ATOM 930 O O . CYS A 1 120 ? -38.014 2.385 3.575 1.00 77.25 120 CYS A O 1
ATOM 932 N N . CYS A 1 121 ? -35.878 2.081 4.178 1.00 79.44 121 CYS A N 1
ATOM 933 C CA . CYS A 1 121 ? -36.011 0.712 4.665 1.00 79.44 121 CYS A CA 1
ATOM 934 C C . CYS A 1 121 ? -36.200 0.650 6.186 1.00 79.44 121 CYS A C 1
ATOM 936 O O . CYS A 1 121 ? -36.737 -0.343 6.683 1.00 79.44 121 CYS A O 1
ATOM 938 N N . ASP A 1 122 ? -35.811 1.704 6.906 1.00 72.06 122 ASP A N 1
ATOM 939 C CA . ASP A 1 122 ? -36.268 1.961 8.268 1.00 72.06 122 ASP A CA 1
ATOM 940 C C . ASP A 1 122 ? -37.766 2.272 8.217 1.00 72.06 122 ASP A C 1
ATOM 942 O O . ASP A 1 122 ? -38.204 3.356 7.833 1.00 72.06 122 ASP A O 1
ATOM 946 N N . ARG A 1 123 ? -38.593 1.270 8.532 1.00 59.59 123 ARG A N 1
ATOM 947 C CA . ARG A 1 123 ? -40.047 1.453 8.565 1.00 59.59 123 ARG A CA 1
ATOM 948 C C . ARG A 1 123 ? -40.407 2.510 9.620 1.00 59.59 123 ARG A C 1
ATOM 950 O O . ARG A 1 123 ? -40.010 2.355 10.778 1.00 59.59 123 ARG A O 1
ATOM 957 N N . PRO A 1 124 ? -41.239 3.513 9.288 1.00 49.59 124 PRO A N 1
ATOM 958 C CA . PRO A 1 124 ? -41.796 4.420 10.278 1.00 49.59 124 PRO A CA 1
ATOM 959 C C . PRO A 1 124 ? -42.783 3.629 11.145 1.00 49.59 124 PRO A C 1
ATOM 961 O O . PRO A 1 124 ? -43.855 3.224 10.707 1.00 49.59 124 PRO A O 1
ATOM 964 N N . GLY A 1 125 ? -42.371 3.338 12.373 1.00 49.94 125 GLY A N 1
ATOM 965 C CA . GLY A 1 125 ? -43.154 2.571 13.344 1.00 49.94 125 GLY A CA 1
ATOM 966 C C . GLY A 1 125 ? -42.432 2.372 14.675 1.00 49.94 125 GLY A C 1
ATOM 967 O O . GLY A 1 125 ? -43.077 2.139 15.691 1.00 49.94 125 GLY A O 1
ATOM 968 N N . ALA A 1 126 ? -41.108 2.543 14.692 1.00 49.78 126 ALA A N 1
ATOM 969 C CA . ALA A 1 126 ? -40.306 2.599 15.907 1.00 49.78 126 ALA A CA 1
ATOM 970 C C . ALA A 1 126 ? -39.370 3.823 15.854 1.00 49.78 126 ALA A C 1
ATOM 972 O O . ALA A 1 126 ? -38.250 3.743 15.373 1.00 49.78 126 ALA A O 1
ATOM 973 N N . ASN A 1 127 ? -39.844 4.973 16.343 1.00 45.38 127 ASN A N 1
ATOM 974 C CA . ASN A 1 127 ? -39.024 6.132 16.748 1.00 45.38 127 ASN A CA 1
ATOM 975 C C . ASN A 1 127 ? -38.266 6.951 15.669 1.00 45.38 127 ASN A C 1
ATOM 977 O O . ASN A 1 127 ? -37.267 7.591 15.991 1.00 45.38 127 ASN A O 1
ATOM 981 N N . GLY A 1 128 ? -38.734 7.016 14.419 1.00 46.09 128 GLY A N 1
ATOM 982 C CA . GLY A 1 128 ? -38.144 7.903 13.400 1.00 46.09 128 GLY A CA 1
ATOM 983 C C . GLY A 1 128 ? -38.654 9.347 13.505 1.00 46.09 128 GLY A C 1
ATOM 984 O O . GLY A 1 128 ? -39.787 9.626 13.121 1.00 46.09 128 GLY A O 1
ATOM 985 N N . SER A 1 129 ? -37.835 10.267 14.025 1.00 53.25 129 SER A N 1
ATOM 986 C CA . SER A 1 129 ? -38.150 11.704 14.066 1.00 53.25 129 SER A CA 1
ATOM 987 C C . SER A 1 129 ? -38.120 12.299 12.655 1.00 53.25 129 SER A C 1
ATOM 989 O O . SER A 1 129 ? -37.107 12.204 11.961 1.00 53.25 129 SER A O 1
ATOM 991 N N . LEU A 1 130 ? -39.216 12.948 12.250 1.00 54.75 130 LEU A N 1
ATOM 992 C CA . LEU A 1 130 ? -39.399 13.638 10.962 1.00 54.75 130 LEU A CA 1
ATOM 993 C C . LEU A 1 130 ? -38.217 14.565 10.598 1.00 54.75 130 LEU A C 1
ATOM 995 O O . LEU A 1 130 ? -37.864 14.700 9.429 1.00 54.75 130 LEU A O 1
ATOM 999 N N . ALA A 1 131 ? -37.559 15.124 11.618 1.00 55.78 131 ALA A N 1
ATOM 1000 C CA . ALA A 1 131 ? -36.398 16.000 11.493 1.00 55.78 131 ALA A CA 1
ATOM 1001 C C . ALA A 1 131 ? -35.199 15.348 10.776 1.00 55.78 131 ALA A C 1
ATOM 1003 O O . ALA A 1 131 ? -34.413 16.041 10.134 1.00 55.78 131 ALA A O 1
ATOM 1004 N N . PHE A 1 132 ? -35.053 14.020 10.857 1.00 56.91 132 PHE A N 1
ATOM 1005 C CA . PHE A 1 132 ? -33.967 13.306 10.182 1.00 56.91 132 PHE A CA 1
ATOM 1006 C C . PHE A 1 132 ? -34.184 13.261 8.667 1.00 56.91 132 PHE A C 1
ATOM 1008 O O . PHE A 1 132 ? -33.279 13.595 7.908 1.00 56.91 132 PHE A O 1
ATOM 1015 N N . PHE A 1 133 ? -35.405 12.943 8.223 1.00 56.91 133 PHE A N 1
ATOM 1016 C CA . PHE A 1 133 ? -35.741 12.930 6.799 1.00 56.91 133 PHE A CA 1
ATOM 1017 C C . PHE A 1 133 ? -35.529 14.307 6.163 1.00 56.91 133 PHE A C 1
ATOM 1019 O O . PHE A 1 133 ? -34.959 14.395 5.076 1.00 56.91 133 PHE A O 1
ATOM 1026 N N . GLU A 1 134 ? -35.925 15.377 6.855 1.00 59.03 134 GLU A N 1
ATOM 1027 C CA . GLU A 1 134 ? -35.729 16.754 6.393 1.00 59.03 134 GLU A CA 1
ATOM 1028 C C . GLU A 1 134 ? -34.241 17.123 6.270 1.00 59.03 134 GLU A C 1
ATOM 1030 O O . GLU A 1 134 ? -33.838 17.723 5.271 1.00 59.03 134 GLU A O 1
ATOM 1035 N N . HIS A 1 135 ? -33.405 16.703 7.226 1.00 60.00 135 HIS A N 1
ATOM 1036 C CA . HIS A 1 135 ? -31.963 16.963 7.201 1.00 60.00 135 HIS A CA 1
ATOM 1037 C C . HIS A 1 135 ? -31.238 16.179 6.090 1.00 60.00 135 HIS A C 1
ATOM 1039 O O . HIS A 1 135 ? -30.409 16.733 5.366 1.00 60.00 135 HIS A O 1
ATOM 1045 N N . THR A 1 136 ? -31.572 14.900 5.886 1.00 57.78 136 THR A N 1
ATOM 1046 C CA . THR A 1 136 ? -30.984 14.083 4.808 1.00 57.78 136 THR A CA 1
ATOM 1047 C C . THR A 1 136 ? -31.422 14.571 3.424 1.00 57.78 136 THR A C 1
ATOM 1049 O O . THR A 1 136 ? -30.624 14.577 2.487 1.00 57.78 136 THR A O 1
ATOM 1052 N N . ALA A 1 137 ? -32.670 15.024 3.284 1.00 61.56 137 ALA A N 1
ATOM 1053 C CA . ALA A 1 137 ? -33.175 15.605 2.045 1.00 61.56 137 ALA A CA 1
ATOM 1054 C C . ALA A 1 137 ? -32.413 16.886 1.666 1.00 61.56 137 ALA A C 1
ATOM 1056 O O . ALA A 1 137 ? -31.989 17.036 0.519 1.00 61.56 137 ALA A O 1
ATOM 1057 N N . GLN A 1 138 ? -32.130 17.751 2.646 1.00 58.34 138 GLN A N 1
ATOM 1058 C CA . GLN A 1 138 ? -31.288 18.934 2.451 1.00 58.34 138 GLN A CA 1
ATOM 1059 C C . GLN A 1 138 ? -29.854 18.574 2.035 1.00 58.34 138 GLN A C 1
ATOM 1061 O O . GLN A 1 138 ? -29.326 19.178 1.103 1.00 58.34 138 GLN A O 1
ATOM 1066 N N . LEU A 1 139 ? -29.238 17.563 2.660 1.00 57.09 139 LEU A N 1
ATOM 1067 C CA . LEU A 1 139 ? -27.880 17.115 2.316 1.00 57.09 139 LEU A CA 1
ATOM 1068 C C . LEU A 1 139 ? -27.774 16.490 0.918 1.00 57.09 139 LEU A C 1
ATOM 1070 O O . LEU A 1 139 ? -26.740 16.614 0.265 1.00 57.09 139 LEU A O 1
ATOM 1074 N N . LEU A 1 140 ? -28.832 15.828 0.449 1.00 60.44 140 LEU A N 1
ATOM 1075 C CA . LEU A 1 140 ? -28.884 15.204 -0.876 1.00 60.44 140 LEU A CA 1
ATOM 1076 C C . LEU A 1 140 ? -29.389 16.157 -1.974 1.00 60.44 140 LEU A C 1
ATOM 1078 O O . LEU A 1 140 ? -29.514 15.738 -3.124 1.00 60.44 140 LEU A O 1
ATOM 1082 N N . GLY A 1 141 ? -29.698 17.418 -1.640 1.00 55.94 141 GLY A N 1
ATOM 1083 C CA . GLY A 1 141 ? -30.308 18.374 -2.571 1.00 55.94 141 GLY A CA 1
ATOM 1084 C C . GLY A 1 141 ? -31.676 17.918 -3.092 1.00 55.94 141 GLY A C 1
ATOM 1085 O O . GLY A 1 141 ? -32.089 18.312 -4.181 1.00 55.94 141 GLY A O 1
ATOM 1086 N N . ALA A 1 142 ? -32.362 17.054 -2.342 1.00 56.38 142 ALA A N 1
ATOM 1087 C CA . ALA A 1 142 ? -33.626 16.445 -2.719 1.00 56.38 142 ALA A CA 1
ATOM 1088 C C . ALA A 1 142 ? -34.782 17.123 -1.975 1.00 56.38 142 ALA A C 1
ATOM 1090 O O . ALA A 1 142 ? -34.707 17.381 -0.777 1.00 56.38 142 ALA A O 1
ATOM 1091 N N . THR A 1 143 ? -35.884 17.404 -2.669 1.00 52.47 143 THR A N 1
ATOM 1092 C CA . THR A 1 143 ? -37.105 17.917 -2.034 1.00 52.47 143 THR A CA 1
ATOM 1093 C C . THR A 1 143 ? -37.990 16.742 -1.626 1.00 52.47 143 THR A C 1
ATOM 1095 O O . THR A 1 143 ? -38.386 15.946 -2.478 1.00 52.4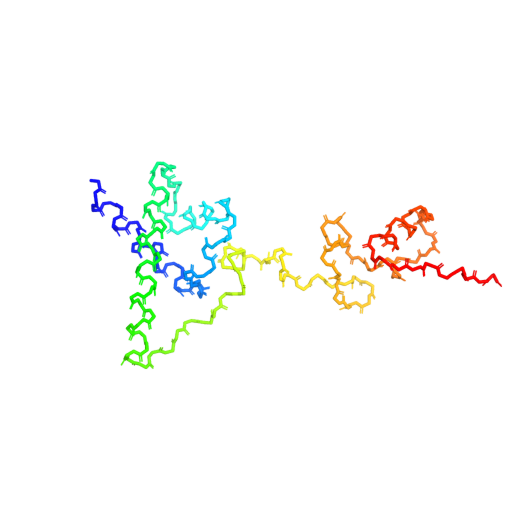7 143 THR A O 1
ATOM 1098 N N . LEU A 1 144 ? -38.314 16.621 -0.335 1.00 53.06 144 LEU A N 1
ATOM 1099 C CA . LEU A 1 144 ? -39.314 15.656 0.124 1.00 53.06 144 LEU A CA 1
ATOM 1100 C C . LEU A 1 144 ? -40.690 16.079 -0.392 1.00 53.06 144 LEU A C 1
ATOM 1102 O O . LEU A 1 144 ? -41.190 17.147 -0.045 1.00 53.06 144 LEU A O 1
ATOM 1106 N N . LEU A 1 145 ? -41.310 15.237 -1.215 1.00 49.28 145 LEU A N 1
ATOM 1107 C CA . LEU A 1 145 ? -42.721 15.383 -1.548 1.00 49.28 145 LEU A CA 1
ATOM 1108 C C . LEU A 1 145 ? -43.541 14.835 -0.379 1.00 49.28 145 LEU A C 1
ATOM 1110 O O . LEU A 1 145 ? -43.366 13.681 0.017 1.00 49.28 145 LEU A O 1
ATOM 1114 N N . ALA A 1 146 ? -44.418 15.672 0.175 1.00 44.00 146 ALA A N 1
ATOM 1115 C CA . ALA A 1 146 ? -45.363 15.262 1.204 1.00 44.00 146 ALA A CA 1
ATOM 1116 C C . ALA A 1 146 ? -46.200 14.082 0.686 1.00 44.00 146 ALA A C 1
ATOM 1118 O O . ALA A 1 146 ? -46.854 14.190 -0.352 1.00 44.00 146 ALA A O 1
ATOM 1119 N N . GLN A 1 147 ? -46.162 12.951 1.392 1.00 47.66 147 GLN A N 1
ATOM 1120 C CA . GLN A 1 147 ? -47.083 11.851 1.124 1.00 47.66 147 GLN A CA 1
ATOM 1121 C C . GLN A 1 147 ? -48.433 12.207 1.747 1.00 47.66 147 GLN A C 1
ATOM 1123 O O . GLN A 1 147 ? -48.526 12.426 2.954 1.00 47.66 147 GLN A O 1
ATOM 1128 N N . SER A 1 148 ? -49.460 12.316 0.908 1.00 35.50 148 SER A N 1
ATOM 1129 C CA . SER A 1 148 ? -50.850 12.450 1.340 1.00 35.50 148 SER A CA 1
ATOM 1130 C C . SER A 1 148 ? -51.256 11.227 2.168 1.00 35.50 148 SER A C 1
ATOM 1132 O O . SER A 1 148 ? -50.895 10.107 1.805 1.00 35.50 148 SER A O 1
ATOM 1134 N N . ALA A 1 149 ? -51.995 11.475 3.252 1.00 38.50 149 ALA A N 1
ATOM 1135 C CA . ALA A 1 149 ? -52.569 10.468 4.147 1.00 38.50 149 ALA A CA 1
ATOM 1136 C C . ALA A 1 149 ? -53.594 9.550 3.461 1.00 38.50 149 ALA A C 1
ATOM 1138 O O . ALA A 1 149 ? -54.281 10.028 2.527 1.00 38.50 149 ALA A O 1
#